Protein AF-A0A3A0A7L5-F1 (afdb_monomer)

Mean predicted aligned error: 2.85 Å

Radius of gyration: 14.18 Å; Cα contacts (8 Å, |Δi|>4): 134; chains: 1; bounding box: 49×36×31 Å

pLDDT: mean 96.15, std 6.54, range [52.31, 98.69]

Sequence (117 aa):
MSITTQEIIQDMAQYIEAQLAEAPQVRGTTRGLLVNLSLDLPLSWAQVDDFGVKSDMHYRALCTTMHLAVEQTGWVSFALELDQALGHGKRLTQLVQHYAPEYEVTFTTVWDELAWR

Foldseek 3Di:
DDDDPVNLLVVLLVVLCVQCVVPPVQDPLLSNLLSCLVVVHDHDPLNCQQLQVPDPLSSVLVSQLCVQCCVVPNSNVVSVQSSVCGQPQQSSQVSSCVRPVVRPDGGHHPSNVVVVD

Nearest PDB structures (foldseek):
  8ssk-assembly1_A  TM=3.740E-01  e=2.256E+00  Citrobacter rodentium
  6xi9-assembly1_A  TM=4.248E-01  e=4.609E+00  Pedobacter heparinus DSM 2366
  7d46-assembly1_B  TM=2.642E-01  e=3.393E+00  Homo sapiens
  2rdz-assembly1_A  TM=2.016E-01  e=4.379E+00  Escherichia coli

Structure (mmCIF, N/CA/C/O backbone):
data_AF-A0A3A0A7L5-F1
#
_entry.id   AF-A0A3A0A7L5-F1
#
loop_
_atom_site.group_PDB
_atom_site.id
_atom_site.type_symbol
_atom_site.label_atom_id
_atom_site.label_alt_id
_atom_site.label_comp_id
_atom_site.label_asym_id
_atom_site.label_entity_id
_atom_site.label_seq_id
_atom_site.pdbx_PDB_ins_code
_atom_site.Cartn_x
_atom_site.Cartn_y
_atom_site.Cartn_z
_atom_site.occupancy
_atom_site.B_iso_or_equiv
_atom_site.auth_seq_id
_atom_site.auth_comp_id
_atom_site.auth_asym_id
_atom_site.auth_atom_id
_atom_site.pdbx_PDB_model_num
ATOM 1 N N . MET A 1 1 ? -23.677 22.795 -1.932 1.00 73.31 1 MET A N 1
ATOM 2 C CA . MET A 1 1 ? -22.298 22.810 -1.402 1.00 73.31 1 MET A CA 1
ATOM 3 C C . MET A 1 1 ? -21.497 21.844 -2.250 1.00 73.31 1 MET A C 1
ATOM 5 O O . MET A 1 1 ? -21.977 20.735 -2.442 1.00 73.31 1 MET A O 1
ATOM 9 N N . SER A 1 2 ? -20.385 22.281 -2.841 1.00 81.62 2 SER A N 1
ATOM 10 C CA . SER A 1 2 ? -19.483 21.387 -3.579 1.00 81.62 2 SER A CA 1
ATOM 11 C C . SER A 1 2 ? -18.415 20.915 -2.609 1.00 81.62 2 SER A C 1
ATOM 13 O O . SER A 1 2 ? -17.778 21.764 -1.994 1.00 81.62 2 SER A O 1
ATOM 15 N N . ILE A 1 3 ? -18.241 19.603 -2.476 1.00 84.50 3 ILE A N 1
ATOM 16 C CA . ILE A 1 3 ? -17.105 19.032 -1.750 1.00 84.50 3 ILE A CA 1
ATOM 17 C C . ILE A 1 3 ? -15.865 19.238 -2.622 1.00 84.50 3 ILE A C 1
ATOM 19 O O . ILE A 1 3 ? -15.913 19.057 -3.843 1.00 84.50 3 ILE A O 1
ATOM 23 N N . THR A 1 4 ? -14.775 19.675 -2.012 1.00 93.75 4 THR A N 1
ATOM 24 C CA . THR A 1 4 ? -13.481 19.872 -2.660 1.00 93.75 4 THR A CA 1
ATOM 25 C C . THR A 1 4 ? -12.661 18.582 -2.623 1.00 93.75 4 THR A C 1
ATOM 27 O O . THR A 1 4 ? -12.794 17.764 -1.716 1.00 93.75 4 THR A O 1
ATOM 30 N N . THR A 1 5 ? -11.749 18.404 -3.583 1.00 92.44 5 THR A N 1
ATOM 31 C CA . THR A 1 5 ? -10.782 17.290 -3.562 1.00 92.44 5 THR A CA 1
ATOM 32 C C . THR A 1 5 ? -9.982 17.256 -2.258 1.00 92.44 5 THR A C 1
ATOM 34 O O . THR A 1 5 ? -9.695 16.183 -1.740 1.00 92.44 5 THR A O 1
ATOM 37 N N . GLN A 1 6 ? -9.664 18.427 -1.700 1.00 93.88 6 GLN A N 1
ATOM 38 C CA . GLN A 1 6 ? -8.915 18.535 -0.453 1.00 93.88 6 GLN A CA 1
ATOM 39 C C . GLN A 1 6 ? -9.693 17.978 0.744 1.00 93.88 6 GLN A C 1
ATOM 41 O O . GLN A 1 6 ? -9.105 17.295 1.578 1.00 93.88 6 GLN A O 1
ATOM 46 N N . GLU A 1 7 ? -11.001 18.235 0.812 1.00 95.06 7 GLU A N 1
ATOM 47 C CA . GLU A 1 7 ? -11.868 17.681 1.858 1.00 95.06 7 GLU A CA 1
ATOM 48 C C . GLU A 1 7 ? -11.936 16.153 1.759 1.00 95.06 7 GLU A C 1
ATOM 50 O O . GLU A 1 7 ? -11.760 15.481 2.765 1.00 95.06 7 GLU A O 1
ATOM 55 N N . ILE A 1 8 ? -12.054 15.586 0.551 1.00 95.50 8 ILE A N 1
ATOM 56 C CA . ILE A 1 8 ? -12.071 14.121 0.355 1.00 95.50 8 ILE A CA 1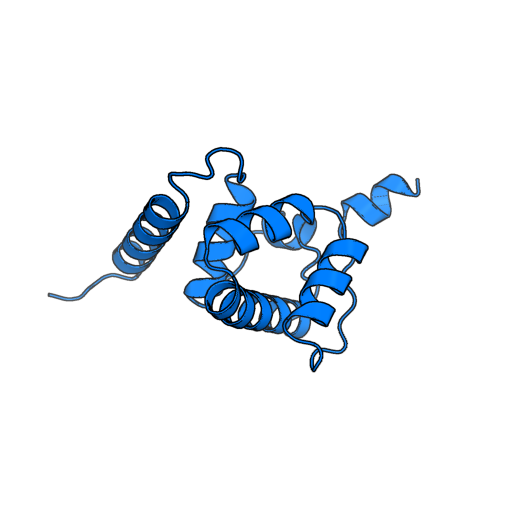
ATOM 57 C C . ILE A 1 8 ? -10.763 13.475 0.829 1.00 95.50 8 ILE A C 1
ATOM 59 O O . ILE A 1 8 ? -10.781 12.449 1.511 1.00 95.50 8 ILE A O 1
ATOM 63 N N . ILE A 1 9 ? -9.619 14.073 0.480 1.00 96.44 9 ILE A N 1
ATOM 64 C CA . ILE A 1 9 ? -8.303 13.585 0.915 1.00 96.44 9 ILE A CA 1
ATOM 65 C C . ILE A 1 9 ? -8.195 13.641 2.438 1.00 96.44 9 ILE A C 1
ATOM 67 O O . ILE A 1 9 ? -7.721 12.690 3.060 1.00 96.44 9 ILE A O 1
ATOM 71 N N . GLN A 1 10 ? -8.642 14.743 3.041 1.00 96.88 10 GLN A N 1
ATOM 72 C CA . GLN A 1 10 ? -8.612 14.920 4.485 1.00 96.88 10 GLN A CA 1
ATOM 73 C C . GLN A 1 10 ? -9.518 13.912 5.203 1.00 96.88 10 GLN A C 1
ATOM 75 O O . GLN A 1 10 ? -9.080 13.310 6.183 1.00 96.88 10 GLN A O 1
ATOM 80 N N . ASP A 1 11 ? -10.731 13.688 4.703 1.00 97.56 11 ASP A N 1
ATOM 81 C CA . ASP A 1 11 ? -11.680 12.731 5.270 1.00 97.56 11 ASP A CA 1
ATOM 82 C C . ASP A 1 11 ? -11.131 11.300 5.200 1.00 97.56 11 ASP A C 1
ATOM 84 O O . ASP A 1 11 ? -11.186 10.563 6.186 1.00 97.56 11 ASP A O 1
ATOM 88 N N . MET A 1 12 ? -10.524 10.914 4.072 1.00 97.75 12 MET A N 1
ATOM 89 C CA . MET A 1 12 ? -9.884 9.602 3.939 1.00 97.75 12 MET A CA 1
ATOM 90 C C . MET A 1 12 ? -8.676 9.454 4.868 1.00 97.75 12 MET A C 1
ATOM 92 O O . MET A 1 12 ? -8.503 8.410 5.498 1.00 97.75 12 MET A O 1
ATOM 96 N N . ALA A 1 13 ? -7.847 10.492 4.989 1.00 97.62 13 ALA A N 1
ATOM 97 C CA . ALA A 1 13 ? -6.723 10.482 5.917 1.00 97.62 13 ALA A CA 1
ATOM 98 C C . ALA A 1 13 ? -7.204 10.305 7.363 1.00 97.62 13 ALA A C 1
ATOM 100 O O . ALA A 1 13 ? -6.687 9.452 8.076 1.00 97.62 13 ALA A O 1
ATOM 101 N N . GLN A 1 14 ? -8.239 11.037 7.781 1.00 98.19 14 GLN A N 1
ATOM 102 C CA . GLN A 1 14 ? -8.834 10.882 9.110 1.00 98.19 14 GLN A CA 1
ATOM 103 C C . GLN A 1 14 ? -9.437 9.491 9.318 1.00 98.19 14 GLN A C 1
ATOM 105 O O . GLN A 1 14 ? -9.285 8.916 10.396 1.00 98.19 14 GLN A O 1
ATOM 110 N N . TYR A 1 15 ? -10.087 8.935 8.295 1.00 98.19 15 TYR A N 1
ATOM 111 C CA . TYR A 1 15 ? -10.611 7.577 8.339 1.00 98.19 15 TYR A CA 1
ATOM 112 C C . TYR A 1 15 ? -9.492 6.554 8.567 1.00 98.19 15 TYR A C 1
ATOM 114 O O . TYR A 1 15 ? -9.577 5.768 9.508 1.00 98.19 15 TYR A O 1
ATOM 122 N N . ILE A 1 16 ? -8.422 6.593 7.768 1.00 97.69 16 ILE A N 1
ATOM 123 C CA . ILE A 1 16 ? -7.279 5.680 7.913 1.00 97.69 16 ILE A CA 1
ATOM 124 C C . ILE A 1 16 ? -6.594 5.869 9.271 1.00 97.69 16 ILE A C 1
ATOM 126 O O . ILE A 1 16 ? -6.285 4.883 9.937 1.00 97.69 16 ILE A O 1
ATOM 130 N N . GLU A 1 17 ? -6.415 7.107 9.734 1.00 98.00 17 GLU A N 1
ATOM 131 C CA . GLU A 1 17 ? -5.871 7.380 11.067 1.00 98.00 17 GLU A CA 1
ATOM 132 C C . GLU A 1 17 ? -6.726 6.761 12.178 1.00 98.00 17 GLU A C 1
ATOM 134 O O . GLU A 1 17 ? -6.187 6.125 13.083 1.00 98.00 17 GLU A O 1
ATOM 139 N N . ALA A 1 18 ? -8.054 6.870 12.084 1.00 98.12 18 ALA A N 1
ATOM 140 C CA . ALA A 1 18 ? -8.967 6.250 13.039 1.00 98.12 18 ALA A CA 1
ATOM 141 C C . ALA A 1 18 ? -8.894 4.714 12.999 1.00 98.12 18 ALA A C 1
ATOM 143 O O . ALA A 1 18 ? -8.901 4.077 14.052 1.00 98.12 18 ALA A O 1
ATOM 144 N N . GLN A 1 19 ? -8.778 4.111 11.809 1.00 98.19 19 GLN A N 1
ATOM 145 C CA . GLN A 1 19 ? -8.597 2.660 11.667 1.00 98.19 19 GLN A CA 1
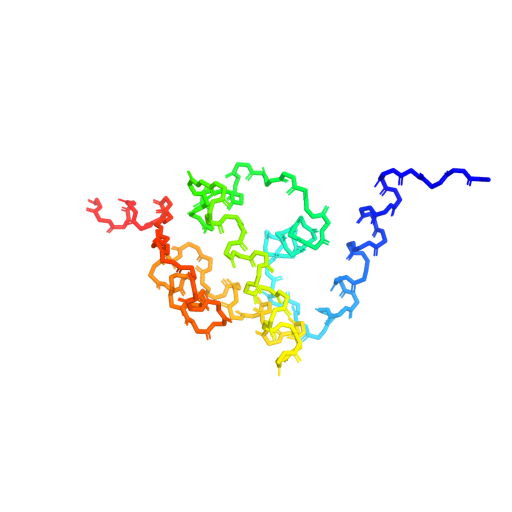ATOM 146 C C . GLN A 1 19 ? -7.268 2.176 12.265 1.00 98.19 19 GLN A C 1
ATOM 148 O O . GLN A 1 19 ? -7.188 1.059 12.772 1.00 98.19 19 GLN A O 1
ATOM 153 N N . LEU A 1 20 ? -6.226 3.009 12.217 1.00 98.19 20 LEU A N 1
ATOM 154 C CA . LEU A 1 20 ? -4.869 2.679 12.658 1.00 98.19 20 LEU A CA 1
ATOM 155 C C . LEU A 1 20 ? -4.501 3.291 14.019 1.00 98.19 20 LEU A C 1
ATOM 157 O O . LEU A 1 20 ? -3.311 3.378 14.345 1.00 98.19 20 LEU A O 1
ATOM 161 N N . ALA A 1 21 ? -5.492 3.699 14.816 1.00 97.25 21 ALA A N 1
ATOM 162 C CA . ALA A 1 21 ? -5.280 4.278 16.144 1.00 97.25 21 ALA A CA 1
ATOM 163 C C . ALA A 1 21 ? -4.540 3.309 17.089 1.00 97.25 21 ALA A C 1
ATOM 165 O O . ALA A 1 21 ? -3.640 3.718 17.819 1.00 97.25 21 ALA A O 1
ATOM 166 N N . GLU A 1 22 ? -4.845 2.011 16.994 1.00 94.44 22 GLU A N 1
ATOM 167 C CA . GLU A 1 22 ? -4.212 0.938 17.780 1.00 94.44 22 GLU A CA 1
ATOM 168 C C . GLU A 1 22 ? -2.869 0.455 17.194 1.00 94.44 22 GLU A C 1
ATOM 170 O O . GLU A 1 22 ? -2.249 -0.471 17.716 1.00 94.44 22 GLU A O 1
ATOM 175 N N . ALA A 1 23 ? -2.401 1.066 16.100 1.00 97.19 23 ALA A N 1
ATOM 176 C CA . ALA A 1 23 ? -1.155 0.710 15.421 1.00 97.19 23 ALA A CA 1
ATOM 177 C C . ALA A 1 23 ? -0.219 1.926 15.244 1.00 97.19 23 ALA A C 1
ATOM 179 O O . ALA A 1 23 ? 0.177 2.255 14.116 1.00 97.19 23 ALA A O 1
ATOM 180 N N . PRO A 1 24 ? 0.169 2.619 16.335 1.00 96.44 24 PRO A N 1
ATOM 181 C CA . PRO A 1 24 ? 1.000 3.825 16.268 1.00 96.44 24 PRO A CA 1
ATOM 182 C C . PRO A 1 24 ? 2.391 3.583 15.658 1.00 96.44 24 PRO A C 1
ATOM 184 O O . PRO A 1 24 ? 3.039 4.524 15.211 1.00 96.44 24 PRO A O 1
ATOM 187 N N . GLN A 1 25 ? 2.850 2.331 15.615 1.00 97.75 25 GLN A N 1
ATOM 188 C CA . GLN A 1 25 ? 4.114 1.928 15.003 1.00 97.75 25 GLN A CA 1
ATOM 189 C C . GLN A 1 25 ? 4.113 1.971 13.465 1.00 97.75 25 GLN A C 1
ATOM 191 O O . GLN A 1 25 ? 5.190 1.974 12.875 1.00 97.75 25 GLN A O 1
ATOM 196 N N . VAL A 1 26 ? 2.944 1.997 12.808 1.00 98.31 26 VAL A N 1
ATOM 197 C CA . VAL A 1 26 ? 2.867 2.131 11.342 1.00 98.31 26 VAL A CA 1
ATOM 198 C C . VAL A 1 26 ? 3.353 3.523 10.950 1.00 98.31 26 VAL A C 1
ATOM 200 O O . VAL A 1 26 ? 2.806 4.529 11.413 1.00 98.31 26 VAL A O 1
ATOM 203 N N . ARG A 1 27 ? 4.371 3.595 10.086 1.00 97.94 27 ARG A N 1
ATOM 204 C CA . ARG A 1 27 ? 5.035 4.853 9.726 1.00 97.94 27 ARG A CA 1
ATOM 205 C C . ARG A 1 27 ? 4.136 5.752 8.879 1.00 97.94 27 ARG A C 1
ATOM 207 O O . ARG A 1 27 ? 3.282 5.290 8.122 1.00 97.94 27 ARG A O 1
ATOM 214 N N . GLY A 1 28 ? 4.404 7.058 8.947 1.00 97.50 28 GLY A N 1
ATOM 215 C CA . GLY A 1 28 ? 3.685 8.075 8.172 1.00 97.50 28 GLY A CA 1
ATOM 216 C C . GLY A 1 28 ? 3.726 7.839 6.658 1.00 97.50 28 GLY A C 1
ATOM 217 O O . GLY A 1 28 ? 2.712 8.031 5.995 1.00 97.50 28 GLY A O 1
ATOM 218 N N . THR A 1 29 ? 4.847 7.352 6.110 1.00 97.69 29 THR A N 1
ATOM 219 C CA . THR A 1 29 ? 4.961 7.023 4.676 1.00 97.69 29 THR A CA 1
ATOM 220 C C . THR A 1 29 ? 3.964 5.938 4.262 1.00 97.69 29 THR A C 1
ATOM 222 O O . THR A 1 29 ? 3.293 6.085 3.240 1.00 97.69 29 THR A O 1
ATOM 225 N N . THR A 1 30 ? 3.812 4.890 5.078 1.00 98.44 30 THR A N 1
ATOM 226 C CA . THR A 1 30 ? 2.849 3.802 4.854 1.00 98.44 30 THR A CA 1
ATOM 227 C C . THR A 1 30 ? 1.413 4.304 4.983 1.00 98.44 30 THR A C 1
ATOM 229 O O . THR A 1 30 ? 0.597 4.043 4.106 1.00 98.44 30 THR A O 1
ATOM 232 N N . ARG A 1 31 ? 1.104 5.103 6.014 1.00 98.44 31 ARG A N 1
ATOM 233 C CA . ARG A 1 31 ? -0.221 5.735 6.188 1.00 98.44 31 ARG A CA 1
ATOM 234 C C . ARG A 1 31 ? -0.599 6.600 4.984 1.00 98.44 31 ARG A C 1
ATOM 236 O O . ARG A 1 31 ? -1.681 6.448 4.425 1.00 98.44 31 ARG A O 1
ATOM 243 N N . GLY A 1 32 ? 0.327 7.442 4.526 1.00 98.12 32 GLY A N 1
ATOM 244 C CA . GLY A 1 32 ? 0.142 8.255 3.327 1.00 98.12 32 GLY A CA 1
ATOM 245 C C . GLY A 1 32 ? -0.011 7.417 2.055 1.00 98.12 32 GLY A C 1
ATOM 246 O O . GLY A 1 32 ? -0.756 7.805 1.160 1.00 98.12 32 GLY A O 1
ATOM 247 N N . LEU A 1 33 ? 0.664 6.262 1.961 1.00 98.50 33 LEU A N 1
ATOM 248 C CA . LEU A 1 33 ? 0.488 5.350 0.829 1.00 98.50 33 LEU A CA 1
ATOM 249 C C . LEU A 1 33 ? -0.934 4.787 0.818 1.00 98.50 33 LEU A C 1
ATOM 251 O O . LEU A 1 33 ? -1.580 4.830 -0.221 1.00 98.50 33 LEU A O 1
ATOM 255 N N . LEU A 1 34 ? -1.438 4.319 1.963 1.00 98.56 34 LEU A N 1
ATOM 256 C CA . LEU A 1 34 ? -2.796 3.779 2.076 1.00 98.56 34 LEU A CA 1
ATOM 257 C C . LEU A 1 34 ? -3.856 4.802 1.646 1.00 98.56 34 LEU A C 1
ATOM 259 O O . LEU A 1 34 ? -4.786 4.439 0.929 1.00 98.56 34 LEU A O 1
ATOM 263 N N . VAL A 1 35 ? -3.694 6.080 2.015 1.00 98.44 35 VAL A N 1
ATOM 264 C CA . VAL A 1 35 ? -4.578 7.165 1.545 1.00 98.44 35 VAL A CA 1
ATOM 265 C C . VAL A 1 35 ? -4.539 7.268 0.024 1.00 98.44 35 VAL A C 1
ATOM 267 O O . VAL A 1 35 ? -5.589 7.277 -0.617 1.00 98.44 35 VAL A O 1
ATOM 270 N N . ASN A 1 36 ? -3.338 7.310 -0.558 1.00 98.50 36 ASN A N 1
ATOM 271 C CA . ASN A 1 36 ? -3.185 7.473 -1.999 1.00 98.50 36 ASN A CA 1
ATOM 272 C C . ASN A 1 36 ? -3.759 6.286 -2.778 1.00 98.50 36 ASN A C 1
ATOM 274 O O . ASN A 1 36 ? -4.464 6.502 -3.756 1.00 98.50 36 ASN A O 1
ATOM 278 N N . LEU A 1 37 ? -3.523 5.052 -2.325 1.00 98.31 37 LEU A N 1
ATOM 279 C CA . LEU A 1 37 ? -4.100 3.857 -2.948 1.00 98.31 37 LEU A CA 1
ATOM 280 C C . LEU A 1 37 ? -5.632 3.827 -2.808 1.00 98.31 37 LEU A C 1
ATOM 282 O O . LEU A 1 37 ? -6.324 3.440 -3.743 1.00 98.31 37 LEU A O 1
ATOM 286 N N . SER A 1 38 ? -6.177 4.265 -1.666 1.00 98.12 38 SER A N 1
ATOM 287 C CA . SER A 1 38 ? -7.631 4.256 -1.408 1.00 98.12 38 SER A CA 1
ATOM 288 C C . SER A 1 38 ? -8.409 5.237 -2.279 1.00 98.12 38 SER A C 1
ATOM 290 O O . SER A 1 38 ? -9.603 5.050 -2.502 1.00 98.12 38 SER A O 1
ATOM 292 N N . LEU A 1 39 ? -7.742 6.289 -2.750 1.00 97.31 39 LEU A N 1
ATOM 293 C CA . LEU A 1 39 ? -8.341 7.353 -3.553 1.00 97.31 39 LEU A CA 1
ATOM 294 C C . LEU A 1 39 ? -7.847 7.372 -5.004 1.00 97.31 39 LEU A C 1
ATOM 296 O O . LEU A 1 39 ? -8.160 8.321 -5.719 1.00 97.31 39 LEU A O 1
ATOM 300 N N . ASP A 1 40 ? -7.082 6.363 -5.431 1.00 97.62 40 ASP A N 1
ATOM 301 C CA . ASP A 1 40 ? -6.455 6.311 -6.761 1.00 97.62 40 ASP A CA 1
ATOM 302 C C . ASP A 1 40 ? -5.629 7.581 -7.080 1.00 97.62 40 ASP A C 1
ATOM 304 O O . ASP A 1 40 ? -5.693 8.165 -8.163 1.00 97.62 40 ASP A O 1
ATOM 308 N N . LEU A 1 41 ? -4.885 8.077 -6.083 1.00 97.62 41 LEU A N 1
ATOM 309 C CA . LEU A 1 41 ? -4.068 9.287 -6.191 1.00 97.62 41 LEU A CA 1
ATOM 310 C C . LEU A 1 41 ? -2.621 8.970 -6.593 1.00 97.62 41 LEU A C 1
ATOM 312 O O . LEU A 1 41 ? -2.094 7.902 -6.250 1.00 97.62 41 LEU A O 1
ATOM 316 N N . PRO A 1 42 ? -1.929 9.929 -7.243 1.00 97.69 42 PRO A N 1
ATOM 317 C CA . PRO A 1 42 ? -0.507 9.815 -7.533 1.00 97.69 42 PRO A CA 1
ATOM 318 C C . PRO A 1 42 ? 0.336 9.600 -6.273 1.00 97.69 42 PRO A C 1
ATOM 320 O O . PRO A 1 42 ? 0.103 10.211 -5.229 1.00 97.69 42 PRO A O 1
ATOM 323 N N . LEU A 1 43 ? 1.375 8.776 -6.401 1.00 98.19 43 LEU A N 1
ATOM 324 C CA . LEU A 1 43 ? 2.357 8.566 -5.343 1.00 98.19 43 LEU A CA 1
ATOM 325 C C . LEU A 1 43 ? 3.410 9.678 -5.339 1.00 98.19 43 LEU A C 1
ATOM 327 O O . LEU A 1 43 ? 3.808 10.193 -6.385 1.00 98.19 43 LEU A O 1
ATOM 331 N N . SER A 1 44 ? 3.904 10.022 -4.153 1.00 97.56 44 SER A N 1
ATOM 332 C CA . SER A 1 44 ? 5.110 10.842 -4.026 1.00 97.56 44 SER A CA 1
ATOM 333 C C . SER A 1 44 ? 6.350 10.056 -4.463 1.00 97.56 44 SER A C 1
ATOM 335 O O . SER A 1 44 ? 6.368 8.827 -4.404 1.00 97.56 44 SER A O 1
ATOM 337 N N . TRP A 1 45 ? 7.423 10.759 -4.832 1.00 96.69 45 TRP A N 1
ATOM 338 C CA . TRP A 1 45 ? 8.701 10.133 -5.198 1.00 96.69 45 TRP A CA 1
ATOM 339 C C . TRP A 1 45 ? 9.240 9.202 -4.105 1.00 96.69 45 TRP A C 1
ATOM 341 O O . TRP A 1 45 ? 9.662 8.092 -4.402 1.00 96.69 45 TRP A O 1
ATOM 351 N N . ALA A 1 46 ? 9.129 9.606 -2.835 1.00 96.00 46 ALA A N 1
ATOM 352 C CA . ALA A 1 46 ? 9.530 8.764 -1.710 1.00 96.00 46 ALA A CA 1
ATOM 353 C C . ALA A 1 46 ? 8.722 7.457 -1.655 1.00 96.00 46 ALA A C 1
ATOM 355 O O . ALA A 1 46 ? 9.290 6.391 -1.468 1.00 96.00 46 ALA A O 1
ATOM 356 N N . GLN A 1 47 ? 7.405 7.516 -1.882 1.00 98.06 47 GLN A N 1
ATOM 357 C CA . GLN A 1 47 ? 6.566 6.314 -1.924 1.00 98.06 47 GLN A CA 1
ATOM 358 C C . GLN A 1 47 ? 6.903 5.417 -3.120 1.00 98.06 47 GLN A C 1
ATOM 360 O O . GLN A 1 47 ? 6.912 4.199 -2.977 1.00 98.06 47 GLN A O 1
ATOM 365 N N . VAL A 1 48 ? 7.189 6.003 -4.285 1.00 98.31 48 VAL A N 1
ATOM 366 C CA . VAL A 1 48 ? 7.627 5.250 -5.468 1.00 98.31 48 VAL A CA 1
ATOM 367 C C . VAL A 1 48 ? 8.903 4.460 -5.167 1.00 98.31 48 VAL A C 1
ATOM 369 O O . VAL A 1 48 ? 8.944 3.259 -5.436 1.00 98.31 48 VAL A O 1
ATOM 372 N N . ASP A 1 49 ? 9.902 5.102 -4.559 1.00 97.00 49 ASP A N 1
ATOM 373 C CA . ASP A 1 49 ? 11.198 4.485 -4.258 1.00 97.00 49 ASP A CA 1
ATOM 374 C C . ASP A 1 49 ? 11.117 3.460 -3.111 1.00 97.00 49 ASP A C 1
ATOM 376 O O . ASP A 1 49 ? 11.645 2.348 -3.232 1.00 97.00 49 ASP A O 1
ATOM 380 N N . ASP A 1 50 ? 10.420 3.803 -2.022 1.00 97.50 50 ASP A N 1
ATOM 381 C CA . ASP A 1 50 ? 10.296 2.971 -0.817 1.00 97.50 50 ASP A CA 1
ATOM 382 C C . ASP A 1 50 ? 9.444 1.716 -1.046 1.00 97.50 50 ASP A C 1
ATOM 384 O O . ASP A 1 50 ? 9.688 0.679 -0.424 1.00 97.50 50 ASP A O 1
ATOM 388 N N . PHE A 1 51 ? 8.460 1.793 -1.948 1.00 98.31 51 PHE A N 1
ATOM 389 C CA . PHE A 1 51 ? 7.568 0.679 -2.287 1.00 98.31 51 PHE A CA 1
ATOM 390 C C . PHE A 1 51 ? 7.835 0.079 -3.671 1.00 98.31 51 PHE A C 1
ATOM 392 O O . PHE A 1 51 ? 7.088 -0.788 -4.115 1.00 98.31 51 PHE A O 1
ATOM 399 N N . GLY A 1 52 ? 8.900 0.499 -4.359 1.00 97.81 52 GLY A N 1
ATOM 400 C CA . GLY A 1 52 ? 9.341 -0.112 -5.615 1.00 97.81 52 GLY A CA 1
ATOM 401 C C . GLY A 1 52 ? 8.306 -0.047 -6.744 1.00 97.81 52 GLY A C 1
ATOM 402 O O . GLY A 1 52 ? 8.199 -0.985 -7.537 1.00 97.81 52 GLY A O 1
ATOM 403 N N . VAL A 1 53 ? 7.523 1.032 -6.820 1.00 98.31 53 VAL A N 1
ATOM 404 C CA . VAL A 1 53 ? 6.440 1.187 -7.805 1.00 98.31 53 VAL A CA 1
ATOM 405 C C . VAL A 1 53 ? 7.007 1.695 -9.130 1.00 98.31 53 VAL A C 1
ATOM 407 O O . VAL A 1 53 ? 7.061 2.892 -9.385 1.00 98.31 53 VAL A 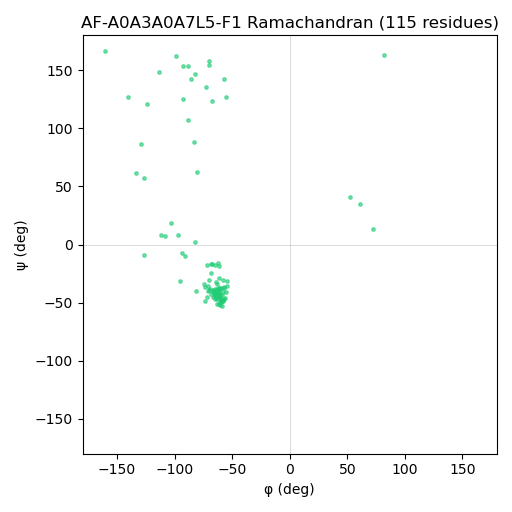O 1
ATOM 410 N N . LYS A 1 54 ? 7.439 0.778 -10.002 1.00 97.62 54 LYS A N 1
ATOM 411 C CA . LYS A 1 54 ? 8.129 1.125 -11.265 1.00 97.62 54 LYS A CA 1
ATOM 412 C C . LYS A 1 54 ? 7.210 1.240 -12.491 1.00 97.62 54 LYS A C 1
ATOM 414 O O . LYS A 1 54 ? 7.673 1.596 -13.571 1.00 97.62 54 LYS A O 1
ATOM 419 N N . SER A 1 55 ? 5.929 0.890 -12.366 1.00 98.12 55 SER A N 1
ATOM 420 C CA . SER A 1 55 ? 4.952 0.938 -13.464 1.00 98.12 55 SER A CA 1
ATOM 421 C C . SER A 1 55 ? 3.513 0.947 -12.953 1.00 98.12 55 SER A C 1
ATOM 423 O O . SER A 1 55 ? 3.256 0.571 -11.808 1.00 98.12 55 SER A O 1
ATOM 425 N N . ASP A 1 56 ? 2.564 1.265 -13.835 1.00 98.12 56 ASP A N 1
ATOM 426 C CA . ASP A 1 56 ? 1.124 1.202 -13.551 1.00 98.12 56 ASP A CA 1
ATOM 427 C C . ASP A 1 56 ? 0.680 -0.177 -13.042 1.00 98.12 56 ASP A C 1
ATOM 429 O O . ASP A 1 56 ? -0.233 -0.275 -12.226 1.00 98.12 56 ASP A O 1
ATOM 433 N N . MET A 1 57 ? 1.336 -1.254 -13.490 1.00 98.50 57 MET A N 1
ATOM 434 C CA . MET A 1 57 ? 1.015 -2.607 -13.036 1.00 98.50 57 MET A CA 1
ATOM 435 C C . MET A 1 57 ? 1.405 -2.825 -11.569 1.00 98.50 57 MET A C 1
ATOM 437 O O . MET A 1 57 ? 0.642 -3.442 -10.834 1.00 98.50 57 MET A O 1
ATOM 441 N N . HIS A 1 58 ? 2.540 -2.274 -11.114 1.00 98.62 58 HIS A N 1
ATOM 442 C CA . HIS A 1 58 ? 2.914 -2.303 -9.693 1.00 98.62 58 HIS A CA 1
ATOM 443 C C . HIS A 1 58 ? 1.892 -1.545 -8.844 1.00 98.62 58 HIS A C 1
ATOM 445 O O . HIS A 1 58 ? 1.477 -2.028 -7.794 1.00 98.62 58 HIS A O 1
ATOM 451 N N . TYR A 1 59 ? 1.464 -0.374 -9.321 1.00 98.69 59 TYR A N 1
ATOM 452 C CA . TYR A 1 59 ? 0.470 0.442 -8.632 1.00 98.69 59 TYR A CA 1
ATOM 453 C C . TYR A 1 59 ? -0.867 -0.301 -8.496 1.00 98.69 59 TYR A C 1
ATOM 455 O O . TYR A 1 59 ? -1.372 -0.471 -7.388 1.00 98.69 59 TYR A O 1
ATOM 463 N N . ARG A 1 60 ? -1.401 -0.836 -9.603 1.00 98.56 60 ARG A N 1
ATOM 464 C CA . ARG A 1 60 ? -2.658 -1.609 -9.608 1.00 98.56 60 ARG A CA 1
ATOM 465 C C . ARG A 1 60 ? -2.584 -2.861 -8.739 1.00 98.56 60 ARG A C 1
ATOM 467 O O . ARG A 1 60 ? -3.556 -3.178 -8.052 1.00 98.56 60 ARG A O 1
ATOM 474 N N . ALA A 1 61 ? -1.437 -3.538 -8.739 1.00 98.69 61 ALA A N 1
ATOM 475 C CA . ALA A 1 61 ? -1.197 -4.681 -7.875 1.00 98.69 61 ALA A CA 1
ATOM 476 C C . ALA A 1 61 ? -1.282 -4.289 -6.391 1.00 98.69 61 ALA A C 1
ATOM 478 O O . ALA A 1 61 ? -1.961 -4.971 -5.628 1.00 98.69 61 ALA A O 1
ATOM 479 N N . LEU A 1 62 ? -0.679 -3.164 -5.981 1.00 98.56 62 LEU A N 1
ATOM 480 C CA . LEU A 1 62 ? -0.777 -2.667 -4.603 1.00 98.56 62 LEU A CA 1
ATOM 481 C C . LEU A 1 62 ? -2.194 -2.214 -4.231 1.00 98.56 62 LEU A C 1
ATOM 483 O O . LEU A 1 62 ? -2.645 -2.541 -3.135 1.00 98.56 62 LEU A O 1
ATOM 487 N N . CYS A 1 63 ? -2.921 -1.526 -5.120 1.00 98.50 63 CYS A N 1
ATOM 488 C CA . CYS A 1 63 ? -4.324 -1.165 -4.872 1.00 98.50 63 CYS A CA 1
ATOM 489 C C . CYS A 1 63 ? -5.193 -2.410 -4.652 1.00 98.50 63 CYS A C 1
ATOM 491 O O . CYS A 1 63 ? -5.945 -2.480 -3.680 1.00 98.50 63 CYS A O 1
ATOM 493 N N . THR A 1 64 ? -5.051 -3.411 -5.527 1.00 98.56 64 THR A N 1
ATOM 494 C CA . THR A 1 64 ? -5.810 -4.668 -5.431 1.00 98.56 64 THR A CA 1
ATOM 495 C C . THR A 1 64 ? -5.435 -5.436 -4.165 1.00 98.56 64 THR A C 1
ATOM 497 O O . THR A 1 64 ? -6.315 -5.863 -3.423 1.00 98.56 64 THR A O 1
ATOM 500 N N . THR A 1 65 ? -4.136 -5.531 -3.867 1.00 98.62 65 THR A N 1
ATOM 501 C CA . THR A 1 65 ? -3.620 -6.158 -2.641 1.00 98.62 65 THR A CA 1
ATOM 502 C C . THR A 1 65 ? -4.193 -5.480 -1.403 1.00 98.62 65 THR A C 1
ATOM 504 O O . THR A 1 65 ? -4.706 -6.173 -0.537 1.00 98.62 65 THR A O 1
ATOM 507 N N . MET A 1 66 ? -4.170 -4.144 -1.320 1.00 98.62 66 MET A N 1
ATOM 508 C CA . MET A 1 66 ? -4.744 -3.413 -0.187 1.00 98.62 66 MET A CA 1
ATOM 509 C C . MET A 1 66 ? -6.230 -3.714 -0.024 1.00 98.62 66 MET A C 1
ATOM 511 O O . MET A 1 66 ? -6.661 -4.027 1.081 1.00 98.62 66 MET A O 1
ATOM 515 N N . HIS A 1 67 ? -7.007 -3.634 -1.105 1.00 98.25 67 HIS A N 1
ATOM 516 C CA . HIS A 1 67 ? -8.443 -3.883 -1.045 1.00 98.25 67 HIS A CA 1
ATOM 517 C C . HIS A 1 67 ? -8.744 -5.295 -0.522 1.00 98.25 67 HIS A C 1
ATOM 519 O O . HIS A 1 67 ? -9.429 -5.442 0.490 1.00 98.25 67 HIS A O 1
ATOM 525 N N . LEU A 1 68 ? -8.145 -6.319 -1.137 1.00 98.38 68 LEU A N 1
ATOM 526 C CA . LEU A 1 68 ? -8.358 -7.716 -0.756 1.00 98.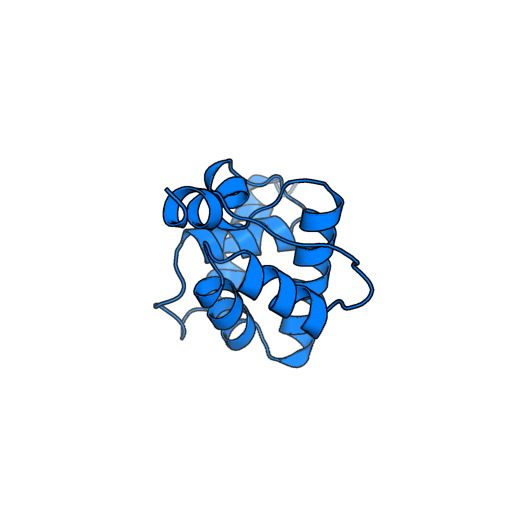38 68 LEU A CA 1
ATOM 527 C C . LEU A 1 68 ? -7.818 -8.031 0.646 1.00 98.38 68 LEU A C 1
ATOM 529 O O . LEU A 1 68 ? -8.469 -8.738 1.413 1.00 98.38 68 LEU A O 1
ATOM 533 N N . ALA A 1 69 ? -6.654 -7.497 1.018 1.00 98.25 69 ALA A N 1
ATOM 534 C CA . ALA A 1 69 ? -6.053 -7.740 2.326 1.00 98.25 69 ALA A CA 1
ATOM 535 C C . ALA A 1 69 ? -6.829 -7.070 3.464 1.00 98.25 69 ALA A C 1
ATOM 537 O O . ALA A 1 69 ? -6.996 -7.673 4.526 1.00 98.25 69 ALA A O 1
ATOM 538 N N . VAL A 1 70 ? -7.329 -5.847 3.258 1.00 98.12 70 VAL A N 1
ATOM 539 C CA . VAL A 1 70 ? -8.165 -5.146 4.242 1.00 98.12 70 VAL A CA 1
ATOM 540 C C . VAL A 1 70 ? -9.496 -5.872 4.427 1.00 98.12 70 VAL A C 1
ATOM 542 O O . VAL A 1 70 ? -9.935 -6.024 5.565 1.00 98.12 70 VAL A O 1
ATOM 545 N N . GLU A 1 71 ? -10.111 -6.376 3.355 1.00 97.81 71 GLU A N 1
ATOM 546 C CA . GLU A 1 71 ? -11.324 -7.197 3.461 1.00 97.81 71 GLU A CA 1
ATOM 547 C C . GLU A 1 71 ? -11.083 -8.506 4.226 1.00 97.81 71 GLU A C 1
ATOM 549 O O . GLU A 1 71 ? -11.931 -8.926 5.014 1.00 97.81 71 GLU A O 1
ATOM 554 N N . GLN A 1 72 ? -9.923 -9.142 4.031 1.00 98.00 72 GLN A N 1
ATOM 555 C CA . GLN A 1 72 ? -9.597 -10.428 4.655 1.00 98.00 72 GLN A CA 1
ATOM 556 C C . GLN A 1 72 ? -9.105 -10.310 6.104 1.00 98.00 72 GLN A C 1
ATOM 558 O O . GLN A 1 72 ? -9.437 -11.150 6.939 1.00 98.00 72 GLN A O 1
ATOM 563 N N . THR A 1 73 ? -8.285 -9.302 6.405 1.00 97.50 73 THR A N 1
ATOM 564 C CA . THR A 1 73 ? -7.512 -9.218 7.662 1.00 97.50 73 THR A CA 1
ATOM 565 C C . THR A 1 73 ? -7.719 -7.913 8.433 1.00 97.50 73 THR A C 1
ATOM 567 O O . THR A 1 73 ? -7.303 -7.801 9.588 1.00 97.50 73 THR A O 1
ATOM 570 N N . GLY A 1 74 ? -8.394 -6.933 7.830 1.00 97.81 74 GLY A N 1
ATOM 571 C CA . GLY A 1 74 ? -8.599 -5.605 8.394 1.00 97.81 74 GLY A CA 1
ATOM 572 C C . GLY A 1 74 ? -7.411 -4.658 8.204 1.00 97.81 74 GLY A C 1
ATOM 573 O O . GLY A 1 74 ? -6.276 -5.057 7.938 1.00 97.81 74 GLY A O 1
ATOM 574 N N . TRP A 1 75 ? -7.683 -3.364 8.390 1.00 98.12 75 TRP A N 1
ATOM 575 C CA . TRP A 1 75 ? -6.714 -2.281 8.193 1.00 98.12 75 TRP A CA 1
ATOM 576 C C . TRP A 1 75 ? -5.435 -2.439 9.012 1.00 98.12 75 TRP A C 1
ATOM 578 O O . TRP A 1 75 ? -4.346 -2.276 8.472 1.00 98.12 75 TRP A O 1
ATOM 588 N N . VAL A 1 76 ? -5.553 -2.766 10.302 1.00 98.31 76 VAL A N 1
ATOM 589 C CA . VAL A 1 76 ? -4.395 -2.855 11.206 1.00 98.31 76 VAL A CA 1
ATOM 590 C C . VAL A 1 76 ? -3.424 -3.950 10.769 1.00 98.31 76 VAL A C 1
ATOM 592 O O . VAL A 1 76 ? -2.222 -3.700 10.701 1.00 98.31 76 VAL A O 1
ATOM 595 N N . SER A 1 77 ? -3.933 -5.146 10.452 1.00 98.19 77 SER A N 1
ATOM 596 C CA . SER A 1 77 ? -3.093 -6.280 10.053 1.00 98.19 77 SER A CA 1
ATOM 597 C C . SER A 1 77 ? -2.355 -5.977 8.752 1.00 98.19 77 SER A C 1
ATOM 599 O O . SER A 1 77 ? -1.126 -6.047 8.709 1.00 98.19 77 SER A O 1
ATOM 601 N N . PHE A 1 78 ? -3.089 -5.543 7.724 1.00 98.31 78 PHE A N 1
ATOM 602 C CA . PHE A 1 78 ? -2.491 -5.207 6.436 1.00 98.31 78 PHE A CA 1
ATOM 603 C C . PHE A 1 78 ? -1.493 -4.046 6.536 1.00 98.31 78 PHE A C 1
ATOM 605 O O . PHE A 1 78 ? -0.400 -4.126 5.981 1.00 98.31 78 PHE A O 1
ATOM 612 N N . ALA A 1 79 ? -1.820 -2.979 7.271 1.00 98.50 79 ALA A N 1
ATOM 613 C CA . ALA A 1 79 ? -0.929 -1.830 7.413 1.00 98.50 79 ALA A CA 1
ATOM 614 C C . ALA A 1 79 ? 0.401 -2.206 8.080 1.00 98.50 79 ALA A C 1
ATOM 616 O O . ALA A 1 79 ? 1.444 -1.693 7.682 1.00 98.50 79 ALA A O 1
ATOM 617 N N . LEU A 1 80 ? 0.387 -3.112 9.063 1.00 98.56 80 LEU A N 1
ATOM 618 C CA . LEU A 1 80 ? 1.608 -3.618 9.691 1.00 98.56 80 LEU A CA 1
ATOM 619 C C . LEU A 1 80 ? 2.432 -4.479 8.736 1.00 98.56 80 LEU A C 1
ATOM 621 O O . LEU A 1 80 ? 3.652 -4.331 8.693 1.00 98.56 80 LEU A O 1
ATOM 625 N N . GLU A 1 81 ? 1.784 -5.356 7.974 1.00 98.31 81 GLU A N 1
ATOM 626 C CA . GLU A 1 81 ? 2.452 -6.216 6.996 1.00 98.31 81 GLU A CA 1
ATOM 627 C C . GLU A 1 81 ? 3.100 -5.386 5.875 1.00 98.31 81 GLU A C 1
ATOM 629 O O . GLU A 1 81 ? 4.280 -5.563 5.559 1.00 98.31 81 GLU A O 1
ATOM 634 N N . LEU A 1 82 ? 2.360 -4.408 5.345 1.00 98.56 82 LEU A N 1
ATOM 635 C CA . LEU A 1 82 ? 2.840 -3.467 4.339 1.00 98.56 82 LEU A CA 1
ATOM 636 C C . LEU A 1 82 ? 3.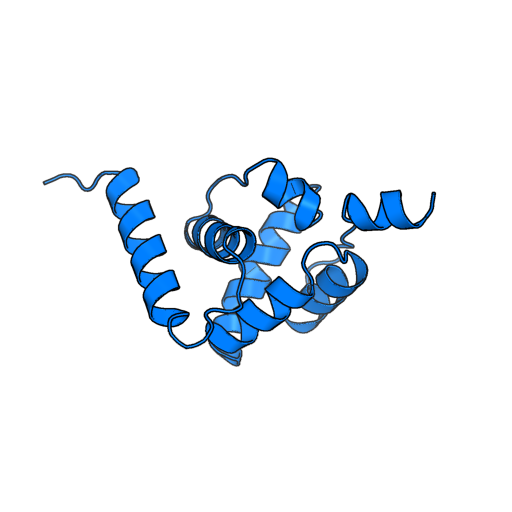987 -2.603 4.875 1.00 98.56 82 LEU A C 1
ATOM 638 O O . LEU A 1 82 ? 4.997 -2.436 4.193 1.00 98.56 82 LEU A O 1
ATOM 642 N N . ASP A 1 83 ? 3.870 -2.091 6.104 1.00 98.56 83 ASP A N 1
ATOM 643 C CA . ASP A 1 83 ? 4.943 -1.321 6.733 1.00 98.56 83 ASP A CA 1
ATOM 644 C C . ASP A 1 83 ? 6.208 -2.178 6.892 1.00 98.56 83 ASP A C 1
ATOM 646 O O . ASP A 1 83 ? 7.295 -1.754 6.514 1.00 98.56 83 ASP A O 1
ATOM 650 N N . GLN A 1 84 ? 6.094 -3.426 7.348 1.00 98.12 84 GLN A N 1
ATOM 651 C CA . GLN A 1 84 ? 7.236 -4.344 7.471 1.00 98.12 84 GLN A CA 1
ATOM 652 C C . GLN A 1 84 ? 7.881 -4.735 6.128 1.00 98.12 84 GLN A C 1
ATOM 654 O O . GLN A 1 84 ? 9.014 -5.239 6.111 1.00 98.12 84 GLN A O 1
ATOM 659 N N . ALA A 1 85 ? 7.174 -4.531 5.015 1.00 98.19 85 ALA A N 1
ATOM 660 C CA . ALA A 1 85 ? 7.674 -4.729 3.660 1.00 98.19 85 ALA A CA 1
ATOM 661 C C . ALA A 1 85 ? 8.298 -3.459 3.046 1.00 98.19 85 ALA A C 1
ATOM 663 O O . ALA A 1 85 ? 8.951 -3.562 2.006 1.00 98.19 85 ALA A O 1
ATOM 664 N N . LEU A 1 86 ? 8.150 -2.286 3.678 1.00 97.38 86 LEU A N 1
ATOM 665 C CA . LEU A 1 86 ? 8.732 -1.025 3.203 1.00 97.38 86 LEU A CA 1
ATOM 666 C C . LEU A 1 86 ? 10.250 -1.162 3.024 1.00 97.38 86 LEU A C 1
ATOM 668 O O . LEU A 1 86 ? 10.955 -1.569 3.949 1.00 97.38 86 LEU A O 1
ATOM 672 N N . GLY A 1 87 ? 10.743 -0.811 1.835 1.00 96.94 87 GLY A N 1
ATOM 673 C CA . GLY A 1 87 ? 12.153 -0.939 1.464 1.00 96.94 87 GLY A CA 1
ATOM 674 C C . GLY A 1 87 ? 12.641 -2.374 1.227 1.00 96.94 87 GLY A C 1
ATOM 675 O O . GLY A 1 87 ? 13.845 -2.607 1.165 1.00 96.94 87 GLY A O 1
ATOM 676 N N . HIS A 1 88 ? 11.731 -3.345 1.107 1.00 97.88 88 HIS A N 1
ATOM 677 C CA . HIS A 1 88 ? 12.058 -4.751 0.871 1.00 97.88 88 HIS A CA 1
ATOM 678 C C . HIS A 1 88 ? 11.262 -5.308 -0.319 1.00 97.88 88 HIS A C 1
ATOM 680 O O . HIS A 1 88 ? 10.219 -5.945 -0.147 1.00 97.88 88 HIS A O 1
ATOM 686 N N . GLY A 1 89 ? 11.774 -5.144 -1.542 1.00 97.94 89 GLY A N 1
ATOM 687 C CA . GLY A 1 89 ? 11.077 -5.515 -2.781 1.00 97.94 89 GLY A CA 1
ATOM 688 C C . GLY A 1 89 ? 10.662 -6.986 -2.840 1.00 97.94 89 GLY A C 1
ATOM 689 O O . GLY A 1 89 ? 9.555 -7.316 -3.269 1.00 97.94 89 GLY A O 1
ATOM 690 N N . LYS A 1 90 ? 11.484 -7.895 -2.298 1.00 98.00 90 LYS A N 1
ATOM 691 C CA . LYS A 1 90 ? 11.115 -9.316 -2.190 1.00 98.00 90 LYS A CA 1
ATOM 692 C C . LYS A 1 90 ? 9.887 -9.538 -1.298 1.00 98.00 90 LYS A C 1
ATOM 694 O O . LYS A 1 90 ? 9.044 -10.360 -1.644 1.00 98.00 90 LYS A O 1
ATOM 699 N N . ARG A 1 91 ? 9.768 -8.814 -0.178 1.00 98.38 91 ARG A N 1
ATOM 700 C CA . ARG A 1 91 ? 8.602 -8.914 0.718 1.00 98.38 91 ARG A CA 1
ATOM 701 C C . ARG A 1 91 ? 7.361 -8.305 0.080 1.00 98.38 91 ARG A C 1
ATOM 703 O O . ARG A 1 91 ? 6.304 -8.909 0.164 1.00 98.38 91 ARG A O 1
ATOM 710 N N . LEU A 1 92 ? 7.498 -7.180 -0.622 1.00 98.62 92 LEU A N 1
ATOM 711 C CA . LEU A 1 92 ? 6.396 -6.583 -1.388 1.00 98.62 92 LEU A CA 1
ATOM 712 C C . LEU A 1 92 ? 5.895 -7.525 -2.488 1.00 98.62 92 LEU A C 1
ATOM 714 O O . LEU A 1 92 ? 4.694 -7.697 -2.659 1.00 98.62 92 LEU A O 1
ATOM 718 N N . THR A 1 93 ? 6.811 -8.207 -3.178 1.00 98.69 93 THR A N 1
ATOM 719 C CA . THR A 1 93 ? 6.461 -9.242 -4.162 1.00 98.69 93 THR A CA 1
ATOM 720 C C . THR A 1 93 ? 5.667 -10.375 -3.517 1.00 98.69 93 THR A C 1
ATOM 722 O O . THR A 1 93 ? 4.633 -10.772 -4.041 1.00 98.69 93 THR A O 1
ATOM 725 N N . GLN A 1 94 ? 6.116 -10.871 -2.361 1.00 98.56 94 GLN A N 1
ATOM 726 C CA . GLN A 1 94 ? 5.411 -11.921 -1.618 1.00 98.56 94 GLN A CA 1
ATOM 727 C C . GLN A 1 94 ? 4.032 -11.462 -1.133 1.00 98.56 94 GLN A C 1
ATO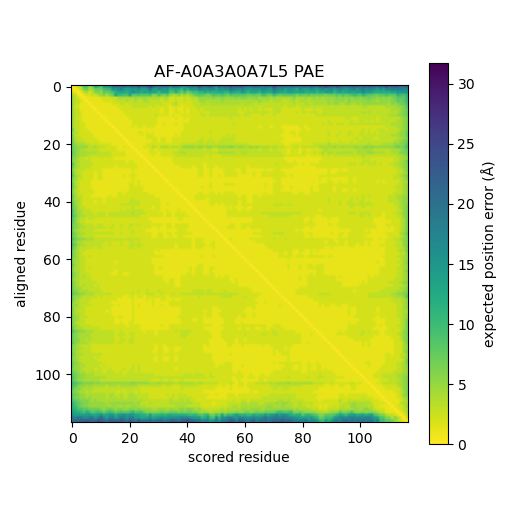M 729 O O . GLN A 1 94 ? 3.079 -12.229 -1.221 1.00 98.56 94 GLN A O 1
ATOM 734 N N . LEU A 1 95 ? 3.922 -10.216 -0.669 1.00 98.38 95 LEU A N 1
ATOM 735 C CA . LEU A 1 95 ? 2.671 -9.615 -0.219 1.00 98.38 95 LEU A CA 1
ATOM 736 C C . LEU A 1 95 ? 1.638 -9.579 -1.352 1.00 98.38 95 LEU A C 1
ATOM 738 O O . LEU A 1 95 ? 0.516 -10.051 -1.188 1.00 98.38 95 LEU A O 1
ATOM 742 N N . VAL A 1 96 ? 2.041 -9.088 -2.529 1.00 98.62 96 VAL A N 1
ATOM 743 C CA . VAL A 1 96 ? 1.177 -9.068 -3.717 1.00 98.62 96 VAL A CA 1
ATOM 744 C C . VAL A 1 96 ? 0.824 -10.481 -4.171 1.00 98.62 96 VAL A C 1
ATOM 746 O O . VAL A 1 96 ? -0.340 -10.757 -4.423 1.00 98.62 96 VAL A O 1
ATOM 749 N N . GLN A 1 97 ? 1.782 -11.410 -4.207 1.00 98.44 97 GLN A N 1
ATOM 750 C CA . GLN A 1 97 ? 1.505 -12.808 -4.560 1.00 98.44 97 GLN A CA 1
ATOM 751 C C . GLN A 1 97 ? 0.534 -13.491 -3.591 1.00 98.44 97 GLN A C 1
ATOM 753 O O . GLN A 1 97 ? -0.171 -14.415 -3.990 1.00 98.44 97 GLN A O 1
ATOM 758 N N . HIS A 1 98 ? 0.510 -13.074 -2.324 1.00 98.38 98 HIS A N 1
ATOM 759 C CA . HIS A 1 98 ? -0.393 -13.638 -1.332 1.00 98.38 98 HIS A CA 1
ATOM 760 C C . HIS A 1 98 ? -1.840 -13.180 -1.545 1.00 98.38 98 HIS A C 1
ATOM 762 O O . HIS A 1 98 ? -2.738 -14.020 -1.567 1.00 98.38 98 HIS A O 1
ATOM 768 N N . TYR A 1 99 ? -2.059 -11.872 -1.718 1.00 98.44 99 TYR A N 1
ATOM 769 C CA . TYR A 1 99 ? -3.409 -11.302 -1.777 1.00 98.44 99 TYR A CA 1
ATOM 770 C C . TYR A 1 99 ? -3.954 -11.118 -3.198 1.00 98.44 99 TYR A C 1
ATOM 772 O O . TYR A 1 99 ? -5.161 -11.225 -3.382 1.00 98.44 99 TYR A O 1
ATOM 780 N N . ALA A 1 100 ? -3.096 -10.859 -4.185 1.00 98.12 100 ALA A N 1
ATOM 781 C CA . ALA A 1 100 ? -3.454 -10.587 -5.580 1.00 98.12 100 ALA A CA 1
ATOM 782 C C . ALA A 1 100 ? -2.562 -11.395 -6.560 1.00 98.12 100 ALA A C 1
ATOM 784 O O . ALA A 1 100 ? -1.801 -10.813 -7.346 1.00 98.12 100 ALA A O 1
ATOM 785 N N . PRO A 1 101 ? -2.602 -12.746 -6.502 1.00 98.12 101 PRO A N 1
ATOM 786 C CA . PRO A 1 101 ? -1.713 -13.634 -7.263 1.00 98.12 101 PRO A CA 1
ATOM 787 C C . PRO A 1 101 ? -1.852 -13.525 -8.788 1.00 98.12 101 PRO A C 1
ATOM 789 O O . PRO A 1 101 ? -0.980 -13.998 -9.513 1.00 98.12 101 PRO A O 1
ATOM 792 N N . GLU A 1 102 ? -2.929 -12.926 -9.293 1.00 97.81 102 GLU A N 1
ATOM 793 C CA . GLU A 1 102 ? -3.140 -12.663 -10.717 1.00 97.81 102 GLU A CA 1
ATOM 794 C C . GLU A 1 102 ? -2.182 -11.609 -11.293 1.00 97.81 102 GLU A C 1
ATOM 796 O O . GLU A 1 102 ? -2.021 -11.521 -12.512 1.00 97.81 102 GLU A O 1
ATOM 801 N N . TYR A 1 103 ? -1.532 -10.815 -10.438 1.00 97.81 103 TYR A N 1
ATOM 802 C CA . TYR A 1 103 ? -0.523 -9.853 -10.859 1.00 97.81 103 TYR A CA 1
ATOM 803 C C . TYR A 1 103 ? 0.865 -10.497 -10.899 1.00 97.81 103 TYR A C 1
ATOM 805 O O . TYR A 1 103 ? 1.524 -10.694 -9.879 1.00 97.81 103 TYR A O 1
ATOM 813 N N . GLU A 1 104 ? 1.368 -10.734 -12.108 1.00 96.38 104 GLU A N 1
ATOM 814 C CA . GLU A 1 104 ? 2.735 -11.211 -12.351 1.00 96.38 104 GLU A CA 1
ATOM 815 C C . GLU A 1 104 ? 3.756 -10.058 -12.290 1.00 96.38 104 GLU A C 1
ATOM 817 O O . GLU A 1 104 ? 4.420 -9.720 -13.271 1.00 96.38 104 GLU A O 1
ATOM 822 N N . VAL A 1 105 ? 3.870 -9.411 -11.126 1.00 97.50 105 VAL A N 1
ATOM 823 C CA . VAL A 1 105 ? 4.823 -8.314 -10.883 1.00 97.50 105 VAL A CA 1
ATOM 824 C C . VAL A 1 105 ? 5.893 -8.708 -9.869 1.00 97.50 105 VAL A C 1
ATOM 826 O O . VAL A 1 105 ? 5.660 -9.492 -8.954 1.00 97.50 105 VAL A O 1
ATOM 829 N N . THR A 1 106 ? 7.094 -8.151 -10.026 1.00 98.38 106 THR A N 1
ATOM 830 C CA . THR A 1 106 ? 8.197 -8.294 -9.067 1.00 98.38 106 THR A CA 1
ATOM 831 C C . THR A 1 106 ? 8.660 -6.913 -8.643 1.00 98.38 106 THR A C 1
ATOM 833 O O . THR A 1 106 ? 9.098 -6.120 -9.472 1.00 98.38 106 THR A O 1
ATOM 836 N N . PHE A 1 107 ? 8.595 -6.643 -7.345 1.00 98.38 107 PHE A N 1
ATOM 837 C CA . PHE A 1 107 ? 8.998 -5.369 -6.771 1.00 98.38 107 PHE A CA 1
ATOM 838 C C . PHE A 1 107 ? 10.500 -5.349 -6.492 1.00 98.38 107 PHE A C 1
ATOM 840 O O . PHE A 1 107 ? 11.104 -6.327 -6.049 1.00 98.38 107 PHE A O 1
ATOM 847 N N . THR A 1 108 ? 11.111 -4.194 -6.724 1.00 97.50 108 THR A N 1
ATOM 848 C CA . THR A 1 108 ? 12.485 -3.878 -6.322 1.00 97.50 108 THR A CA 1
ATOM 849 C C . THR A 1 108 ? 12.494 -2.436 -5.855 1.00 97.50 108 THR A C 1
ATOM 851 O O . THR A 1 108 ? 12.023 -1.559 -6.577 1.00 97.50 108 THR A O 1
ATOM 854 N N . THR A 1 109 ? 13.008 -2.199 -4.658 1.00 96.88 109 THR A N 1
ATOM 855 C CA . THR A 1 109 ? 13.108 -0.870 -4.048 1.00 96.88 109 THR A CA 1
ATOM 856 C C . THR A 1 109 ? 14.515 -0.310 -4.230 1.00 96.88 109 THR A C 1
ATOM 858 O O . THR A 1 109 ? 15.463 -1.059 -4.480 1.00 96.88 109 THR A O 1
ATOM 861 N N . VAL A 1 110 ? 14.678 1.004 -4.062 1.00 94.62 110 VAL A N 1
ATOM 862 C CA . VAL A 1 110 ? 16.012 1.634 -4.098 1.00 94.62 110 VAL A CA 1
ATOM 863 C C . VAL A 1 110 ? 16.955 1.042 -3.039 1.00 94.62 110 VAL A C 1
ATOM 865 O O . VAL A 1 110 ? 18.161 0.927 -3.249 1.00 94.62 110 VAL A O 1
ATOM 868 N N . TRP A 1 111 ? 16.401 0.596 -1.912 1.00 92.94 111 TRP A N 1
ATOM 869 C CA . TRP A 1 111 ? 17.141 0.009 -0.799 1.00 92.94 111 TRP A CA 1
ATOM 870 C C . TRP A 1 111 ? 17.699 -1.375 -1.124 1.00 92.94 111 TRP A C 1
ATOM 872 O O . TRP A 1 111 ? 18.820 -1.685 -0.720 1.00 92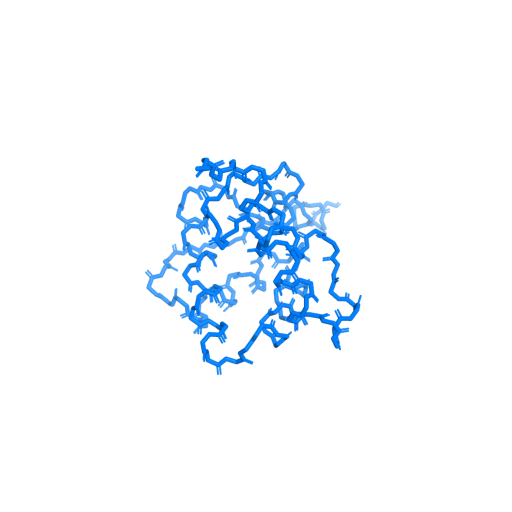.94 111 TRP A O 1
ATOM 882 N N . ASP A 1 112 ? 16.965 -2.174 -1.906 1.00 91.88 112 ASP A N 1
ATOM 883 C CA . ASP A 1 112 ? 17.464 -3.458 -2.405 1.00 91.88 112 ASP A CA 1
ATOM 884 C C . ASP A 1 112 ? 18.708 -3.249 -3.283 1.00 91.88 112 ASP A C 1
ATOM 886 O O . ASP A 1 112 ? 19.658 -4.023 -3.217 1.00 91.88 112 ASP A O 1
ATOM 890 N N . GLU A 1 113 ? 18.730 -2.179 -4.083 1.00 89.31 113 GLU A N 1
ATOM 891 C CA . GLU A 1 113 ? 19.847 -1.854 -4.977 1.00 89.31 113 GLU A CA 1
ATOM 892 C C . GLU A 1 113 ? 21.063 -1.295 -4.217 1.00 89.31 113 GLU A C 1
ATOM 894 O O . GLU A 1 113 ? 22.208 -1.561 -4.593 1.00 89.31 113 GLU A O 1
ATOM 899 N N . LEU A 1 114 ? 20.830 -0.543 -3.136 1.00 88.00 114 LEU A N 1
ATOM 900 C CA . LEU A 1 114 ? 21.888 -0.009 -2.275 1.00 88.00 114 LEU A CA 1
ATOM 901 C C . LEU A 1 114 ? 22.533 -1.082 -1.393 1.00 88.00 114 LEU A C 1
ATOM 903 O O . LEU A 1 114 ? 23.740 -1.032 -1.186 1.00 88.00 114 LEU A O 1
ATOM 907 N N . ALA A 1 115 ? 21.763 -2.053 -0.895 1.00 75.94 115 ALA A N 1
ATOM 908 C CA . ALA A 1 115 ? 22.271 -3.118 -0.027 1.00 75.94 115 ALA A CA 1
ATOM 909 C C . ALA A 1 115 ? 23.236 -4.092 -0.735 1.00 75.94 115 ALA A C 1
ATOM 911 O O . ALA A 1 115 ? 23.957 -4.833 -0.068 1.00 75.94 115 ALA A O 1
ATOM 912 N N . TRP A 1 116 ? 23.253 -4.095 -2.073 1.00 60.62 116 TRP A N 1
ATOM 913 C CA . TRP A 1 116 ? 24.160 -4.906 -2.892 1.00 60.62 116 TRP A CA 1
ATOM 914 C C . TRP A 1 116 ? 25.415 -4.165 -3.372 1.00 60.62 116 TRP A C 1
ATOM 916 O O . TRP A 1 116 ? 26.163 -4.708 -4.190 1.00 60.62 116 TRP A O 1
ATOM 926 N N . ARG A 1 117 ? 25.656 -2.946 -2.882 1.00 52.31 117 ARG A N 1
ATOM 927 C CA . ARG A 1 117 ? 26.900 -2.195 -3.098 1.00 52.31 117 ARG A CA 1
ATOM 928 C C . ARG A 1 117 ? 27.770 -2.216 -1.849 1.00 52.31 117 ARG A C 1
ATOM 930 O O . ARG A 1 117 ? 29.004 -2.284 -2.035 1.00 52.31 117 ARG A O 1
#

Secondary structure 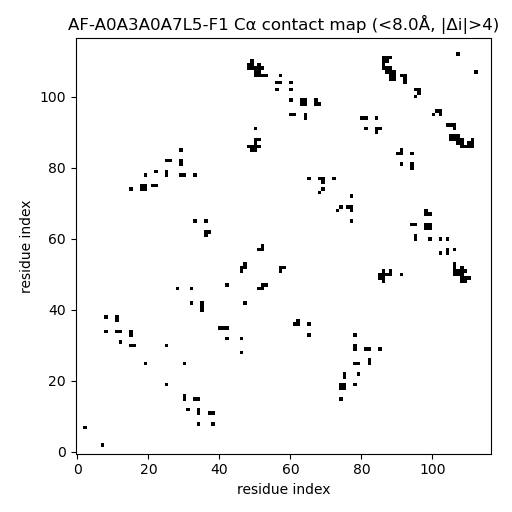(DSSP, 8-state):
-PPPHHHHHHHHHHHHHHHTTT-TTS-HHHHHHHHHHHTTPPPPHHHHHHTT--SHHHHHHHHHHHHHHHHHHHHHHHHHHHHHHTT-HHHHHHHHHHH-TT-------HHHHHTT-

Solvent-accessible surface area (backbone atoms only — not comparable to full-atom values): 6440 Å² total; per-residue (Å²): 135,83,86,49,75,65,56,54,53,50,52,45,43,52,50,52,49,62,61,32,60,92,43,77,83,51,47,67,69,51,56,54,46,53,43,26,50,75,66,78,46,82,75,52,72,66,54,31,40,37,62,19,48,85,46,73,66,47,48,52,37,50,39,48,17,50,54,48,32,31,75,74,61,31,60,53,54,41,46,48,56,53,43,75,21,57,41,33,17,68,50,45,27,49,51,29,48,70,53,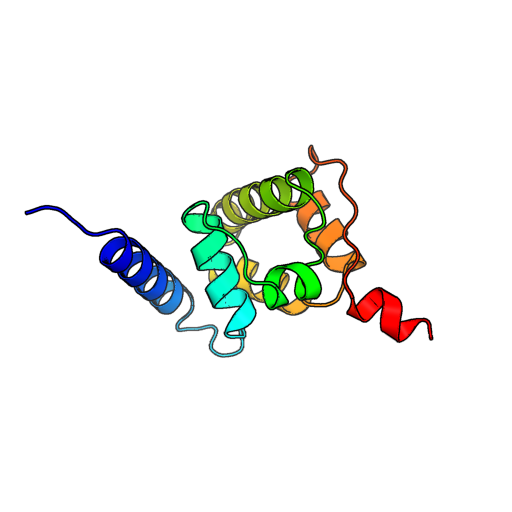33,60,88,49,93,63,79,37,56,12,59,50,52,62,56,77,77,109